Protein AF-A0A0C4EJV1-F1 (afdb_monomer_lite)

Foldseek 3Di:
DDPPCLFDPDQVRLVVLVVVLLVVQLVCQVVLCVVLVDPDDSVVSNVLSVVVSVVCPPDDDRVVSSVVSVVSVVVVCCRNVVVDHSVVVCVSVVVVVDDPPPPPPPPDPPPDDDDDDDDDDDDDDDPDDDDDDDDDDDDDDDDDD

Structure (mmCIF, N/CA/C/O backbone):
data_AF-A0A0C4EJV1-F1
#
_entry.id   AF-A0A0C4EJV1-F1
#
loop_
_atom_site.group_PDB
_atom_site.id
_atom_site.type_symbol
_atom_site.label_atom_id
_atom_site.label_alt_id
_atom_site.label_comp_id
_atom_site.label_asym_id
_atom_site.label_entity_id
_atom_site.label_seq_id
_atom_site.pdbx_PDB_ins_code
_atom_site.Cartn_x
_atom_site.Cartn_y
_atom_site.Cartn_z
_atom_site.occupancy
_atom_site.B_iso_or_equiv
_atom_site.auth_seq_id
_atom_site.auth_comp_id
_atom_site.auth_asym_id
_atom_site.auth_atom_id
_atom_site.pdbx_PDB_model_num
ATOM 1 N N . MET A 1 1 ? 1.090 25.518 16.161 1.00 37.53 1 MET A N 1
ATOM 2 C CA . MET A 1 1 ? 1.231 24.370 15.242 1.00 37.53 1 MET A CA 1
ATOM 3 C C . MET A 1 1 ? 0.318 23.269 15.741 1.00 37.53 1 MET A C 1
ATOM 5 O O . MET A 1 1 ? 0.655 22.612 16.716 1.00 37.53 1 MET A O 1
ATOM 9 N N . LEU A 1 2 ? -0.876 23.146 15.164 1.00 42.41 2 LEU A N 1
ATOM 10 C CA . LEU A 1 2 ? -1.785 22.061 15.518 1.00 42.41 2 LEU A CA 1
ATOM 11 C C . LEU A 1 2 ? -1.245 20.791 14.866 1.00 42.41 2 LEU A C 1
ATOM 13 O O . LEU A 1 2 ? -1.143 20.709 13.645 1.00 42.41 2 LEU A O 1
ATOM 17 N N . ILE A 1 3 ? -0.841 19.835 15.694 1.00 51.09 3 ILE A N 1
ATOM 18 C CA . ILE A 1 3 ? -0.564 18.474 15.256 1.00 51.09 3 ILE A CA 1
ATOM 19 C C . ILE A 1 3 ? -1.923 17.954 14.785 1.00 51.09 3 ILE A C 1
ATOM 21 O O . ILE A 1 3 ? -2.808 17.705 15.601 1.00 51.09 3 ILE A O 1
ATOM 25 N N . ASN A 1 4 ? -2.142 17.942 13.469 1.00 51.62 4 ASN A N 1
ATOM 26 C CA . ASN A 1 4 ? -3.391 17.471 12.882 1.00 51.62 4 ASN A CA 1
ATOM 27 C C . ASN A 1 4 ? -3.646 16.064 13.413 1.00 51.62 4 ASN A C 1
ATOM 29 O O . ASN A 1 4 ? -2.840 15.168 13.196 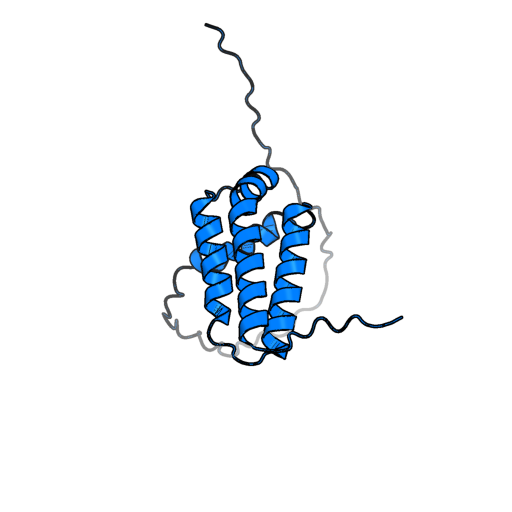1.00 51.62 4 ASN A O 1
ATOM 33 N N . ASN A 1 5 ? -4.735 15.873 14.147 1.00 61.69 5 ASN A N 1
ATOM 34 C CA . ASN A 1 5 ? -5.042 14.590 14.752 1.00 61.69 5 ASN A CA 1
ATOM 35 C C . ASN A 1 5 ? -5.477 13.634 13.625 1.00 61.69 5 ASN A C 1
ATOM 37 O O . ASN A 1 5 ? -6.644 13.606 13.252 1.00 61.69 5 ASN A O 1
ATOM 41 N N . HIS A 1 6 ? -4.546 12.863 13.048 1.00 66.25 6 HIS A N 1
ATOM 42 C CA . HIS A 1 6 ? -4.806 11.867 11.985 1.00 66.25 6 HIS A CA 1
ATOM 43 C C . HIS A 1 6 ? -5.567 10.625 12.493 1.00 66.25 6 HIS A C 1
ATOM 45 O O . HIS A 1 6 ? -5.562 9.570 11.850 1.00 66.25 6 HIS A O 1
ATOM 51 N N . SER A 1 7 ? -6.175 10.742 13.670 1.00 77.06 7 SER A N 1
ATOM 52 C CA . SER A 1 7 ? -6.823 9.669 14.401 1.00 77.06 7 SER A CA 1
ATOM 53 C C . SER A 1 7 ? -8.180 9.368 13.776 1.00 77.06 7 SER A C 1
ATOM 55 O O . SER A 1 7 ? -9.037 10.245 13.643 1.00 77.06 7 SER A O 1
ATOM 57 N N . SER A 1 8 ? -8.366 8.126 13.350 1.00 85.50 8 SER A N 1
ATOM 58 C CA . SER A 1 8 ? -9.641 7.633 12.853 1.00 85.50 8 SER A CA 1
ATOM 59 C C . SER A 1 8 ? -10.633 7.513 14.022 1.00 85.50 8 SER A C 1
ATOM 61 O O . SER A 1 8 ? -10.297 6.926 15.047 1.00 85.50 8 SER A O 1
ATOM 63 N N . PRO A 1 9 ? -11.882 7.997 13.894 1.00 88.75 9 PRO A N 1
ATOM 64 C CA . PRO A 1 9 ? -12.852 7.959 14.994 1.00 88.75 9 PRO A CA 1
ATOM 65 C C . PRO A 1 9 ? -13.449 6.564 15.227 1.00 88.75 9 PRO A C 1
ATOM 67 O O . PRO A 1 9 ? -13.983 6.268 16.291 1.00 88.75 9 PRO A O 1
ATOM 70 N N . THR A 1 10 ? -13.417 5.692 14.218 1.00 93.38 10 THR A N 1
ATOM 71 C CA . THR A 1 10 ? -14.010 4.352 14.275 1.00 93.38 10 THR A CA 1
ATOM 72 C C . THR A 1 10 ? -13.181 3.389 13.441 1.00 93.38 10 THR A C 1
ATOM 74 O O . THR A 1 10 ? -12.631 3.769 12.404 1.00 93.38 10 THR A O 1
ATOM 77 N N . LEU A 1 11 ? -13.153 2.116 13.842 1.00 91.31 11 LEU A N 1
ATOM 78 C CA . LEU A 1 11 ? -12.447 1.052 13.125 1.00 91.31 11 LEU A CA 1
ATOM 79 C C . LEU A 1 11 ? -12.841 0.976 11.639 1.00 91.31 11 LEU A C 1
ATOM 81 O O . LEU A 1 11 ? -11.978 0.805 10.783 1.00 91.31 11 LEU A O 1
ATOM 85 N N . ALA A 1 12 ? -14.124 1.156 11.312 1.00 93.50 12 ALA A N 1
ATOM 86 C CA . ALA A 1 12 ? -14.603 1.135 9.929 1.00 93.50 12 ALA A CA 1
ATOM 87 C C . ALA A 1 12 ? -13.946 2.221 9.055 1.00 93.50 12 ALA A C 1
ATOM 89 O O . ALA A 1 12 ? -13.575 1.948 7.913 1.00 93.50 12 ALA A O 1
ATOM 90 N N . VAL A 1 13 ? -13.743 3.426 9.603 1.00 93.62 13 VAL A N 1
ATOM 91 C CA . VAL A 1 13 ? -13.081 4.542 8.909 1.00 93.62 13 VAL A CA 1
ATOM 92 C C . VAL A 1 13 ? -11.596 4.241 8.708 1.00 93.62 13 VAL A C 1
ATOM 94 O O . VAL A 1 13 ? -11.079 4.416 7.604 1.00 93.62 13 VAL A O 1
ATOM 97 N N . ALA A 1 14 ? -10.928 3.705 9.733 1.00 92.94 14 ALA A N 1
ATOM 98 C CA . ALA A 1 14 ? -9.528 3.291 9.644 1.00 92.94 14 ALA A CA 1
ATOM 99 C C . ALA A 1 14 ? -9.330 2.205 8.570 1.00 92.94 14 ALA A C 1
ATOM 101 O O . ALA A 1 14 ? -8.447 2.296 7.717 1.00 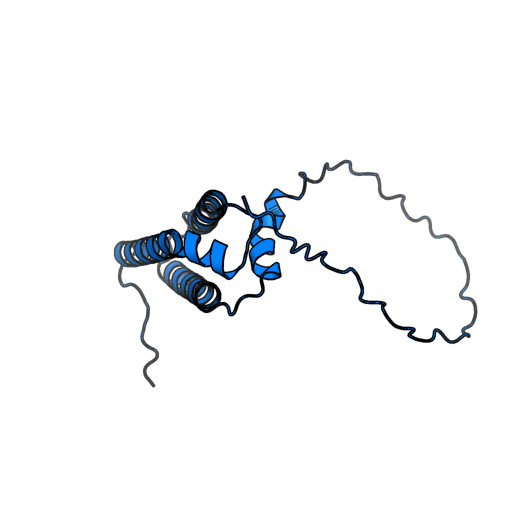92.94 14 ALA A O 1
ATOM 102 N N . GLN A 1 15 ? -10.217 1.206 8.535 1.00 93.06 15 GLN A N 1
ATOM 103 C CA . GLN A 1 15 ? -10.194 0.164 7.511 1.00 93.06 15 GLN A CA 1
ATOM 104 C C . GLN A 1 15 ? -10.496 0.711 6.110 1.00 93.06 15 GLN A C 1
ATOM 106 O O . GLN A 1 15 ? -9.885 0.272 5.140 1.00 93.06 15 GLN A O 1
ATOM 111 N N . ALA A 1 16 ? -11.427 1.660 5.971 1.00 94.38 16 ALA A N 1
ATOM 112 C CA . ALA A 1 16 ? -11.708 2.300 4.687 1.00 94.38 16 ALA A CA 1
ATOM 113 C C . ALA A 1 16 ? -10.476 3.049 4.152 1.00 94.38 16 ALA A C 1
ATOM 115 O O . ALA A 1 16 ? -10.120 2.880 2.986 1.00 94.38 16 ALA A O 1
ATOM 116 N N . ARG A 1 17 ? -9.770 3.788 5.018 1.00 93.81 17 ARG A N 1
ATOM 117 C CA . ARG A 1 17 ? -8.493 4.440 4.688 1.00 93.81 17 ARG A CA 1
ATOM 118 C C . ARG A 1 17 ? -7.421 3.436 4.272 1.00 93.81 17 ARG A C 1
ATOM 120 O O . ARG A 1 17 ? -6.783 3.626 3.242 1.00 93.81 17 ARG A O 1
ATOM 127 N N . SER 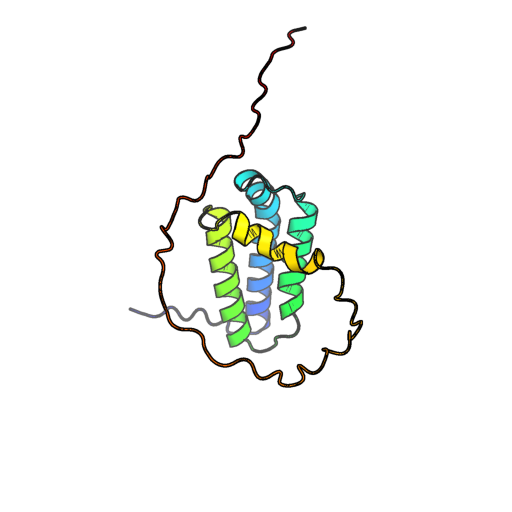A 1 18 ? -7.259 2.351 5.029 1.00 94.62 18 SER A N 1
ATOM 128 C CA . SER A 1 18 ? -6.321 1.272 4.692 1.00 94.62 18 SER A CA 1
ATOM 129 C C . SER A 1 18 ? -6.627 0.660 3.317 1.00 94.62 18 SER A C 1
ATOM 131 O O . SER A 1 18 ? -5.724 0.505 2.496 1.00 94.62 18 SER A O 1
ATOM 133 N N . ARG A 1 19 ? -7.907 0.395 3.009 1.00 94.62 19 ARG A N 1
ATOM 134 C CA . ARG A 1 19 ? -8.332 -0.102 1.688 1.00 94.62 19 ARG A CA 1
ATOM 135 C C . ARG A 1 19 ? -8.080 0.910 0.573 1.00 94.62 19 ARG A C 1
ATOM 137 O O . ARG A 1 19 ? -7.737 0.493 -0.528 1.00 94.62 19 ARG A O 1
ATOM 144 N N . SER A 1 20 ? -8.255 2.207 0.831 1.00 96.12 20 SER A N 1
ATOM 145 C CA . SER A 1 20 ? -7.910 3.253 -0.140 1.00 96.12 20 SER A CA 1
ATOM 146 C C . SER A 1 20 ? -6.421 3.204 -0.467 1.00 96.12 20 SER A C 1
ATOM 148 O O . SER A 1 20 ? -6.067 3.025 -1.626 1.00 96.12 20 SER A O 1
ATOM 150 N N . LEU A 1 21 ? -5.571 3.215 0.563 1.00 95.81 21 LEU A N 1
ATOM 151 C CA . LEU A 1 21 ? -4.120 3.159 0.404 1.00 95.81 21 LEU A CA 1
ATOM 152 C C . LEU A 1 21 ? -3.665 1.888 -0.334 1.00 95.81 21 LEU A C 1
ATOM 154 O O . LEU A 1 21 ? -2.803 1.947 -1.205 1.00 95.81 21 LEU A O 1
ATOM 158 N N . TYR A 1 22 ? -4.283 0.738 -0.048 1.00 96.94 22 TYR A N 1
ATOM 159 C CA . TYR A 1 22 ? -4.026 -0.502 -0.786 1.00 96.94 22 TYR A CA 1
ATOM 160 C C . TYR A 1 22 ? -4.337 -0.372 -2.288 1.00 96.94 22 TYR A C 1
ATOM 162 O O . TYR A 1 22 ? -3.593 -0.884 -3.126 1.00 96.94 22 TYR A O 1
ATOM 170 N N . ARG A 1 23 ? -5.427 0.316 -2.652 1.00 97.38 23 ARG A N 1
ATOM 171 C CA . ARG A 1 23 ? -5.782 0.549 -4.062 1.00 97.38 23 ARG A CA 1
ATOM 172 C C . ARG A 1 23 ? -4.771 1.464 -4.745 1.00 97.38 23 ARG A C 1
ATOM 174 O O . ARG A 1 23 ? -4.459 1.212 -5.907 1.00 97.38 23 ARG A O 1
ATOM 181 N N . ASP A 1 24 ? -4.259 2.465 -4.040 1.00 96.75 24 ASP A N 1
ATOM 182 C CA . ASP A 1 24 ? -3.238 3.379 -4.561 1.00 96.75 24 ASP A CA 1
ATOM 183 C C . ASP A 1 24 ? -1.944 2.612 -4.870 1.00 96.75 24 ASP A C 1
ATOM 185 O O . ASP A 1 24 ? -1.469 2.627 -6.006 1.00 96.75 24 ASP A O 1
ATOM 189 N N . TRP A 1 25 ? -1.473 1.788 -3.927 1.00 96.56 25 TRP A N 1
ATOM 190 C CA . TRP A 1 25 ? -0.362 0.854 -4.146 1.00 96.56 25 TRP A CA 1
ATOM 191 C C . TRP A 1 25 ? -0.586 -0.083 -5.341 1.00 96.56 25 TRP A C 1
ATOM 193 O O . TRP A 1 25 ? 0.306 -0.285 -6.165 1.00 96.56 25 TRP A O 1
ATOM 203 N N . TYR A 1 26 ? -1.783 -0.664 -5.460 1.00 95.94 26 TYR A N 1
ATOM 204 C CA . TYR A 1 26 ? -2.101 -1.601 -6.541 1.00 95.94 26 TYR A CA 1
ATOM 205 C C . TYR A 1 26 ? -2.021 -0.948 -7.932 1.00 95.94 26 TYR A C 1
ATOM 207 O O . TYR A 1 26 ? -1.612 -1.596 -8.908 1.00 95.94 26 TYR A O 1
ATOM 215 N N . ARG A 1 27 ? -2.424 0.327 -8.025 1.00 96.56 27 ARG A N 1
ATOM 216 C CA . ARG A 1 27 ? -2.379 1.131 -9.255 1.00 96.56 27 ARG A CA 1
ATOM 217 C C . ARG A 1 27 ? -0.968 1.601 -9.590 1.00 96.56 27 ARG A C 1
ATOM 219 O O . ARG A 1 27 ? -0.624 1.559 -10.764 1.00 96.56 27 ARG A O 1
ATOM 226 N N . ALA A 1 28 ? -0.173 1.970 -8.588 1.00 96.00 28 ALA A N 1
ATOM 227 C CA . ALA A 1 28 ? 1.209 2.415 -8.767 1.00 96.00 28 ALA A CA 1
ATOM 228 C C . ALA A 1 28 ? 2.187 1.268 -9.083 1.00 96.00 28 ALA A C 1
ATOM 230 O O . ALA A 1 28 ? 3.237 1.499 -9.666 1.00 96.00 28 ALA A O 1
ATOM 231 N N . ALA A 1 29 ? 1.853 0.016 -8.746 1.00 95.81 29 ALA A N 1
ATOM 232 C CA . ALA A 1 29 ? 2.720 -1.147 -8.973 1.00 95.81 29 ALA A CA 1
ATOM 233 C C . ALA A 1 29 ? 3.382 -1.247 -10.376 1.00 95.81 29 ALA A C 1
ATOM 235 O O . ALA A 1 29 ? 4.592 -1.454 -10.418 1.00 95.81 29 ALA A O 1
ATOM 236 N N . PRO A 1 30 ? 2.668 -1.119 -11.519 1.00 95.56 30 PRO A N 1
ATOM 237 C CA . PRO A 1 30 ? 3.304 -1.151 -12.841 1.00 95.56 30 PRO A CA 1
ATOM 238 C C . PRO A 1 30 ? 4.302 -0.006 -13.064 1.00 95.56 30 PRO A C 1
ATOM 240 O O . PRO A 1 30 ? 5.372 -0.242 -13.618 1.00 95.56 30 PRO A O 1
ATOM 243 N N . GLU A 1 31 ? 3.978 1.203 -12.601 1.00 95.06 31 GLU A N 1
ATOM 244 C CA . GLU A 1 31 ? 4.854 2.374 -12.700 1.00 95.06 31 GLU A CA 1
ATOM 245 C C . GLU A 1 31 ? 6.112 2.186 -11.846 1.00 95.06 31 GLU A C 1
ATOM 247 O O . GLU A 1 31 ? 7.220 2.376 -12.332 1.00 95.06 31 GLU A O 1
ATOM 252 N N . ILE A 1 32 ? 5.962 1.693 -10.613 1.00 94.94 32 ILE A N 1
ATOM 253 C CA . ILE A 1 32 ? 7.081 1.365 -9.721 1.00 94.94 32 ILE A CA 1
ATOM 254 C C . ILE A 1 32 ? 8.009 0.329 -10.371 1.00 94.94 32 ILE A C 1
ATOM 256 O O . ILE A 1 32 ? 9.219 0.529 -10.400 1.00 94.94 32 ILE A O 1
ATOM 260 N N . CYS A 1 33 ? 7.473 -0.761 -10.933 1.00 94.19 33 CYS A N 1
ATOM 261 C CA . CYS A 1 33 ? 8.295 -1.755 -11.634 1.00 94.19 33 CYS A CA 1
ATOM 262 C C . CYS A 1 33 ? 9.111 -1.137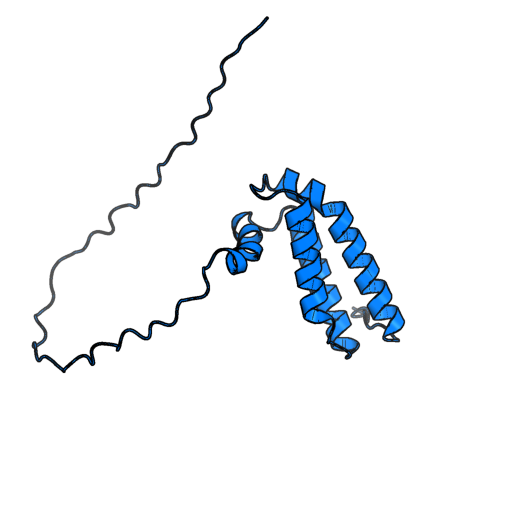 -12.777 1.00 94.19 33 CYS A C 1
ATOM 264 O O . CYS A 1 33 ? 10.271 -1.502 -12.957 1.00 94.19 33 CYS A O 1
ATOM 266 N N . GLN A 1 34 ? 8.518 -0.200 -13.522 1.00 93.38 34 GLN A N 1
ATOM 267 C CA . GLN A 1 34 ? 9.176 0.481 -14.632 1.00 93.38 34 GLN A CA 1
ATOM 268 C C . GLN A 1 34 ? 10.245 1.473 -14.156 1.00 93.38 34 GLN A C 1
ATOM 270 O O . GLN A 1 34 ? 11.360 1.446 -14.669 1.00 93.38 34 GLN A O 1
ATOM 275 N N . LEU A 1 35 ? 9.932 2.314 -13.165 1.00 93.69 35 LEU A N 1
ATOM 276 C CA . LEU A 1 35 ? 10.850 3.321 -12.616 1.00 93.69 35 LEU A CA 1
ATOM 277 C C . LEU A 1 35 ? 12.100 2.690 -11.998 1.00 93.69 35 LEU A C 1
ATOM 279 O O . LEU A 1 35 ? 13.200 3.217 -12.138 1.00 93.69 35 LEU A O 1
ATOM 283 N N . TYR A 1 36 ? 11.929 1.549 -11.330 1.00 92.62 36 TYR A N 1
ATOM 284 C CA . TYR A 1 36 ? 13.014 0.836 -10.662 1.00 92.62 36 TYR A CA 1
ATOM 285 C C . TYR A 1 36 ? 13.707 -0.216 -11.532 1.00 92.62 36 TYR A C 1
ATOM 287 O O . TYR A 1 36 ? 14.665 -0.822 -11.055 1.00 92.62 36 TYR A O 1
ATOM 295 N N . ALA A 1 37 ? 13.230 -0.448 -12.763 1.00 92.25 37 ALA A N 1
ATOM 296 C CA . ALA A 1 37 ? 13.706 -1.511 -13.651 1.00 92.25 37 ALA A CA 1
ATOM 297 C C . ALA A 1 37 ? 13.869 -2.859 -12.916 1.00 92.25 37 ALA A C 1
ATOM 299 O O . ALA A 1 37 ? 14.919 -3.494 -12.975 1.00 92.25 37 ALA A O 1
ATOM 300 N N . LEU A 1 38 ? 12.841 -3.258 -12.157 1.00 88.44 38 LEU A N 1
ATOM 301 C CA . LEU A 1 38 ? 12.900 -4.462 -11.326 1.00 88.44 38 LEU A CA 1
ATOM 302 C C . LEU A 1 38 ? 12.920 -5.735 -12.184 1.00 88.44 38 LEU A C 1
ATOM 304 O O . LEU A 1 38 ? 12.096 -5.886 -13.084 1.00 88.44 38 LEU A O 1
ATOM 308 N N . ASP A 1 39 ? 13.748 -6.709 -11.799 1.00 88.25 39 ASP A N 1
ATOM 309 C CA . ASP A 1 39 ? 13.785 -8.050 -12.414 1.00 88.25 39 ASP A CA 1
ATOM 310 C C . ASP A 1 39 ? 12.525 -8.892 -12.115 1.00 88.25 39 ASP A C 1
ATOM 312 O O . ASP A 1 39 ? 12.322 -9.975 -12.665 1.00 88.25 39 ASP A O 1
ATOM 316 N N . VAL A 1 40 ? 11.664 -8.409 -11.213 1.00 88.06 40 VAL A N 1
ATOM 317 C CA . VAL A 1 40 ? 10.431 -9.078 -10.781 1.00 88.06 40 VAL A CA 1
ATOM 318 C C . VAL A 1 40 ? 9.227 -8.513 -11.541 1.00 88.06 40 VAL A C 1
ATOM 320 O O . VAL A 1 40 ? 9.039 -7.293 -11.568 1.00 88.06 40 VAL A O 1
ATOM 323 N N . PRO A 1 41 ? 8.341 -9.359 -12.103 1.00 91.88 41 PRO A N 1
ATOM 324 C CA . PRO A 1 41 ? 7.192 -8.866 -12.850 1.00 91.88 41 PRO A CA 1
ATOM 325 C C . PRO A 1 41 ? 6.148 -8.219 -11.921 1.00 91.88 41 PRO A C 1
ATOM 327 O O . PRO A 1 41 ? 5.966 -8.615 -10.765 1.00 91.88 41 PRO A O 1
ATOM 330 N N . TYR A 1 42 ? 5.389 -7.252 -12.449 1.00 93.38 42 TYR A N 1
ATOM 331 C CA . TYR A 1 42 ? 4.388 -6.483 -11.691 1.00 93.38 42 TYR A CA 1
ATOM 332 C C . TYR A 1 42 ? 3.324 -7.314 -10.931 1.00 93.38 42 TYR A C 1
ATOM 334 O O . TYR A 1 42 ? 2.888 -6.858 -9.866 1.00 93.38 42 TYR A O 1
ATOM 342 N N . PRO A 1 43 ? 2.874 -8.513 -11.379 1.00 94.38 43 PRO A N 1
ATOM 343 C CA . PRO A 1 43 ? 1.944 -9.329 -10.597 1.00 94.38 43 PRO A CA 1
ATOM 344 C C . PRO A 1 43 ? 2.567 -9.809 -9.284 1.00 94.38 43 PRO A C 1
ATOM 346 O O . PRO A 1 43 ? 1.882 -9.843 -8.261 1.00 94.38 43 PRO A O 1
ATOM 349 N N . THR A 1 44 ? 3.867 -10.111 -9.290 1.00 92.69 44 THR A N 1
ATOM 350 C CA . THR A 1 44 ? 4.612 -10.532 -8.100 1.00 92.69 44 THR A CA 1
ATOM 351 C C . THR A 1 44 ? 4.712 -9.388 -7.097 1.00 92.69 44 THR A C 1
ATOM 353 O O . THR A 1 44 ? 4.447 -9.589 -5.913 1.00 92.69 44 THR A O 1
ATOM 356 N N . LEU A 1 45 ? 4.976 -8.161 -7.562 1.00 93.62 45 LEU A N 1
ATOM 357 C CA . LEU A 1 45 ? 4.958 -6.978 -6.697 1.00 93.62 45 LEU A CA 1
ATOM 358 C C . LEU A 1 45 ? 3.574 -6.764 -6.059 1.00 93.62 45 LEU A C 1
ATOM 360 O O . LEU A 1 45 ? 3.472 -6.537 -4.855 1.00 93.62 45 LEU A O 1
ATOM 364 N N . ARG A 1 46 ? 2.487 -6.907 -6.828 1.00 94.56 46 ARG A N 1
ATOM 365 C CA . ARG A 1 46 ? 1.109 -6.809 -6.305 1.00 94.56 46 ARG A CA 1
ATOM 366 C C . ARG A 1 46 ? 0.795 -7.879 -5.262 1.00 94.56 46 ARG A C 1
ATOM 368 O O . ARG A 1 46 ? 0.167 -7.573 -4.245 1.00 94.56 46 ARG A O 1
ATOM 375 N N . ALA A 1 47 ? 1.231 -9.115 -5.496 1.00 95.06 47 ALA A N 1
ATOM 376 C CA . ALA A 1 47 ? 1.106 -10.191 -4.520 1.00 95.06 47 ALA A CA 1
ATOM 377 C C . ALA A 1 47 ? 1.881 -9.858 -3.236 1.00 95.06 47 ALA A C 1
ATOM 379 O O . ALA A 1 47 ? 1.360 -10.051 -2.138 1.00 95.06 47 ALA A O 1
ATOM 380 N N . LYS A 1 48 ? 3.073 -9.261 -3.361 1.00 93.12 48 LYS A N 1
ATOM 381 C CA . LYS A 1 48 ? 3.883 -8.842 -2.216 1.00 93.12 48 LYS A CA 1
ATOM 382 C C . LYS A 1 48 ? 3.235 -7.729 -1.402 1.00 93.12 48 LYS A C 1
ATOM 384 O O . LYS A 1 48 ? 3.149 -7.837 -0.181 1.00 93.12 48 LYS A O 1
ATOM 389 N N . ILE A 1 49 ? 2.704 -6.706 -2.073 1.00 94.56 49 ILE A N 1
ATOM 390 C CA . ILE A 1 49 ? 1.914 -5.643 -1.436 1.00 94.56 49 ILE A CA 1
ATOM 391 C C . ILE A 1 49 ? 0.760 -6.274 -0.649 1.00 94.56 49 ILE A C 1
ATOM 393 O O . ILE A 1 49 ? 0.566 -5.957 0.521 1.00 94.56 49 ILE A O 1
ATOM 397 N N . ARG A 1 50 ? 0.032 -7.229 -1.242 1.00 95.00 50 ARG A N 1
ATOM 398 C CA . ARG A 1 50 ? -1.040 -7.945 -0.539 1.00 95.00 50 ARG A CA 1
ATOM 399 C C . ARG A 1 50 ? -0.535 -8.678 0.710 1.00 95.00 50 ARG A C 1
ATOM 401 O O . ARG A 1 50 ? -1.123 -8.494 1.769 1.00 95.00 50 ARG A O 1
ATOM 408 N N . GLN A 1 51 ? 0.561 -9.434 0.619 1.00 94.25 51 GLN A N 1
ATOM 409 C CA . GLN A 1 51 ? 1.159 -10.121 1.775 1.00 94.25 51 GLN A CA 1
ATOM 410 C C . GLN A 1 51 ? 1.506 -9.149 2.919 1.00 94.25 51 GLN A C 1
ATOM 412 O O . GLN A 1 51 ? 1.314 -9.479 4.089 1.00 94.25 51 GLN A O 1
ATOM 417 N N . ILE A 1 52 ? 2.013 -7.951 2.600 1.00 93.38 52 ILE A N 1
ATOM 418 C CA . ILE A 1 52 ? 2.364 -6.930 3.600 1.00 93.38 52 ILE A CA 1
ATOM 419 C C . ILE A 1 52 ? 1.113 -6.430 4.329 1.00 93.38 52 ILE A C 1
ATOM 421 O O . ILE A 1 52 ? 1.126 -6.342 5.556 1.00 93.38 52 ILE A O 1
ATOM 425 N N . PHE A 1 53 ? 0.028 -6.142 3.606 1.00 94.31 53 PHE A N 1
ATOM 426 C CA . PHE A 1 53 ? -1.238 -5.736 4.225 1.00 94.31 53 PHE A CA 1
ATOM 427 C C . PHE A 1 53 ? -1.868 -6.880 5.036 1.00 94.31 53 PHE A C 1
ATOM 429 O O . PHE A 1 53 ? -2.311 -6.657 6.164 1.00 94.31 53 PHE A O 1
ATOM 436 N N . ASP A 1 54 ? -1.839 -8.108 4.513 1.00 94.44 54 ASP A N 1
ATOM 437 C CA . ASP A 1 54 ? -2.393 -9.289 5.184 1.00 94.44 54 ASP A CA 1
ATOM 438 C C . ASP A 1 54 ? -1.635 -9.613 6.487 1.00 94.44 54 ASP A C 1
ATOM 440 O O . ASP A 1 54 ? -2.253 -10.018 7.475 1.00 94.44 54 ASP A O 1
ATOM 444 N N . ARG A 1 55 ? -0.320 -9.340 6.556 1.00 93.06 55 ARG A N 1
ATOM 445 C CA . ARG A 1 55 ? 0.482 -9.491 7.787 1.00 93.06 55 ARG A CA 1
ATOM 446 C C . ARG A 1 55 ? -0.114 -8.722 8.967 1.00 93.06 55 ARG A C 1
ATOM 448 O O . ARG A 1 55 ? -0.055 -9.211 10.091 1.00 93.06 55 ARG A O 1
ATOM 455 N N . TYR A 1 56 ? -0.700 -7.552 8.727 1.00 93.38 56 TYR A N 1
ATOM 456 C CA . TYR A 1 56 ? -1.274 -6.697 9.770 1.00 93.38 56 TYR A CA 1
ATOM 457 C C . TYR A 1 56 ? -2.798 -6.833 9.910 1.00 93.38 56 TYR A C 1
ATOM 459 O O . TYR A 1 56 ? -3.402 -6.114 10.704 1.00 93.38 56 TYR A O 1
ATOM 467 N N . ALA A 1 57 ? -3.438 -7.775 9.206 1.00 91.44 57 ALA A N 1
ATOM 468 C CA . ALA A 1 57 ? -4.897 -7.933 9.212 1.00 91.44 57 ALA A CA 1
ATOM 469 C C . ALA A 1 57 ? -5.494 -8.272 10.595 1.00 91.44 57 ALA A C 1
ATOM 471 O O . ALA A 1 57 ? -6.682 -8.060 10.830 1.00 91.44 57 ALA A O 1
ATOM 472 N N . HIS A 1 58 ? -4.682 -8.796 11.516 1.00 93.44 58 HIS A N 1
ATOM 473 C CA . HIS A 1 58 ? -5.098 -9.171 12.869 1.00 93.44 58 HIS A CA 1
ATOM 474 C C . HIS A 1 58 ? -5.138 -7.990 13.857 1.00 93.44 58 HIS A C 1
ATOM 476 O O . HIS A 1 58 ? -5.672 -8.137 14.959 1.00 93.44 58 HIS A O 1
ATOM 482 N N . VAL A 1 59 ? -4.584 -6.828 13.492 1.00 93.19 59 VAL A N 1
ATOM 483 C CA . VAL A 1 59 ? -4.537 -5.646 14.362 1.00 93.19 59 VAL A CA 1
ATOM 484 C C . VAL A 1 59 ? -5.932 -5.025 14.459 1.00 93.19 59 VAL A C 1
ATOM 486 O O . VAL A 1 59 ? -6.536 -4.666 13.451 1.00 93.19 59 VAL A O 1
ATOM 489 N N . LYS A 1 60 ? -6.451 -4.901 15.686 1.00 92.56 60 LYS A N 1
ATOM 490 C CA . LYS A 1 60 ? -7.786 -4.337 15.967 1.00 92.56 60 LYS A CA 1
ATOM 491 C C . LYS A 1 60 ? -7.749 -2.952 16.615 1.00 92.56 60 LYS A C 1
ATOM 493 O O . LYS A 1 60 ? -8.770 -2.271 16.623 1.00 92.56 60 LYS A O 1
ATOM 498 N N . ASP A 1 61 ? -6.603 -2.553 17.164 1.00 93.44 61 ASP A N 1
ATOM 499 C CA . ASP A 1 61 ? -6.442 -1.244 17.794 1.00 93.44 61 ASP A CA 1
ATOM 500 C C . ASP A 1 61 ? -6.408 -0.129 16.738 1.00 93.44 61 ASP A C 1
ATOM 502 O O . ASP A 1 61 ? -5.620 -0.170 15.793 1.00 93.44 61 ASP A O 1
ATOM 506 N N . ILE A 1 62 ? -7.273 0.870 16.915 1.00 93.25 62 ILE A N 1
ATOM 507 C CA . ILE A 1 62 ? -7.466 1.973 15.971 1.00 93.25 62 ILE A CA 1
ATOM 508 C C . ILE A 1 62 ? -6.191 2.815 15.867 1.00 93.25 62 ILE A C 1
ATOM 510 O O . ILE A 1 62 ? -5.760 3.127 14.758 1.00 93.25 62 ILE A O 1
ATOM 514 N N . GLN A 1 63 ? -5.550 3.123 17.000 1.00 91.12 63 GLN A N 1
ATOM 515 C CA . GLN A 1 63 ? -4.342 3.953 17.011 1.00 91.12 63 GLN A CA 1
ATOM 516 C C . GLN A 1 63 ? -3.174 3.233 16.330 1.00 91.12 63 GLN A C 1
ATOM 518 O O . GLN A 1 63 ? -2.475 3.819 15.502 1.00 91.12 63 GLN A O 1
ATOM 523 N N . ALA A 1 64 ? -3.004 1.934 16.600 1.00 92.69 64 ALA A N 1
ATOM 524 C CA . ALA A 1 64 ? -2.025 1.114 15.896 1.00 92.69 64 ALA A CA 1
ATOM 525 C C . ALA A 1 64 ? -2.271 1.085 14.375 1.00 92.69 64 ALA A C 1
ATOM 527 O O . ALA A 1 64 ? -1.322 1.229 13.603 1.00 92.69 64 ALA A O 1
ATOM 528 N N . ILE A 1 65 ? -3.528 0.951 13.929 1.00 93.81 65 ILE A N 1
ATOM 529 C CA . ILE A 1 65 ? -3.878 0.978 12.499 1.00 93.81 65 ILE A CA 1
ATOM 530 C C . ILE A 1 65 ? -3.527 2.331 11.873 1.00 93.81 65 ILE A C 1
ATOM 532 O O . ILE A 1 65 ? -2.952 2.361 10.786 1.00 93.81 65 ILE A O 1
ATOM 536 N N . ASP A 1 66 ? -3.822 3.448 12.539 1.00 92.94 66 ASP A N 1
ATOM 537 C CA . ASP A 1 66 ? -3.507 4.778 12.011 1.00 92.94 66 ASP A CA 1
ATOM 538 C C . ASP A 1 66 ? -1.997 4.989 11.837 1.00 92.94 66 ASP A C 1
ATOM 540 O O . ASP A 1 66 ? -1.564 5.511 10.805 1.00 92.94 66 ASP A O 1
ATOM 544 N N . VAL A 1 67 ? -1.185 4.507 12.785 1.00 92.38 67 VAL A N 1
ATOM 545 C CA . VAL A 1 67 ? 0.282 4.523 12.673 1.00 92.38 67 VAL A CA 1
ATOM 546 C C . VAL A 1 67 ? 0.757 3.650 11.509 1.00 92.38 67 VAL A C 1
ATOM 548 O O . VAL A 1 67 ? 1.651 4.053 10.764 1.00 92.38 67 VAL A O 1
ATOM 551 N N . LEU A 1 68 ? 0.166 2.467 11.315 1.00 94.06 68 LEU A N 1
ATOM 552 C CA . LEU A 1 68 ? 0.504 1.584 10.193 1.00 94.06 68 LEU A CA 1
ATOM 553 C C . LEU A 1 68 ? 0.146 2.213 8.841 1.00 94.06 68 LEU A C 1
ATOM 555 O O . LEU A 1 68 ? 0.943 2.140 7.907 1.00 94.06 68 LEU A O 1
ATOM 559 N N . ILE A 1 69 ? -1.009 2.877 8.743 1.00 94.12 69 ILE A N 1
ATOM 560 C CA . ILE A 1 69 ? -1.412 3.623 7.545 1.00 94.12 69 ILE A CA 1
ATOM 561 C C . ILE A 1 69 ? -0.414 4.748 7.266 1.00 94.12 69 ILE A C 1
ATOM 563 O O . ILE A 1 69 ? 0.018 4.896 6.127 1.00 94.12 69 ILE A O 1
ATOM 567 N N . ALA A 1 70 ? -0.011 5.512 8.285 1.00 93.19 70 ALA A N 1
ATOM 568 C CA . ALA A 1 70 ? 0.963 6.590 8.124 1.00 93.19 70 ALA A CA 1
ATOM 569 C C . ALA A 1 70 ? 2.329 6.067 7.647 1.00 93.19 70 ALA A C 1
ATOM 571 O O . ALA A 1 70 ? 2.904 6.621 6.712 1.00 93.19 70 ALA A O 1
ATOM 572 N N . LYS A 1 71 ? 2.817 4.962 8.227 1.00 93.44 71 LYS A N 1
ATOM 573 C CA . LYS A 1 71 ? 4.062 4.302 7.797 1.00 93.44 71 LYS A CA 1
ATOM 574 C C . LYS A 1 71 ? 3.980 3.817 6.352 1.00 93.44 71 LYS A C 1
ATOM 576 O O . LYS A 1 71 ? 4.868 4.115 5.564 1.00 93.44 71 LYS A O 1
ATOM 581 N N . SER A 1 72 ? 2.902 3.123 5.993 1.00 95.12 72 SER A N 1
ATOM 582 C CA . SER A 1 72 ? 2.713 2.613 4.632 1.00 95.12 72 SER A CA 1
ATOM 583 C C . SER A 1 72 ? 2.545 3.739 3.610 1.00 95.12 72 SER A C 1
ATOM 585 O O . SER A 1 72 ? 3.025 3.622 2.486 1.00 95.12 72 SER A O 1
ATOM 587 N N . HIS A 1 73 ? 1.908 4.850 3.990 1.00 95.12 73 HIS A N 1
ATOM 588 C CA . HIS A 1 73 ? 1.806 6.032 3.138 1.00 95.12 73 HIS A CA 1
ATOM 589 C C . HIS A 1 73 ? 3.167 6.715 2.953 1.00 95.12 73 HIS A C 1
ATOM 591 O O . HIS A 1 73 ? 3.487 7.154 1.854 1.00 95.12 73 HIS A O 1
ATOM 597 N N . MET A 1 74 ? 3.987 6.787 4.003 1.00 95.62 74 MET A N 1
ATOM 598 C CA . MET A 1 74 ? 5.357 7.292 3.898 1.00 95.62 74 MET A CA 1
ATOM 599 C C . MET A 1 74 ? 6.192 6.422 2.953 1.00 95.62 74 MET A C 1
ATOM 601 O O . MET A 1 74 ? 6.794 6.954 2.027 1.00 95.62 74 MET A O 1
ATOM 605 N N . GLU A 1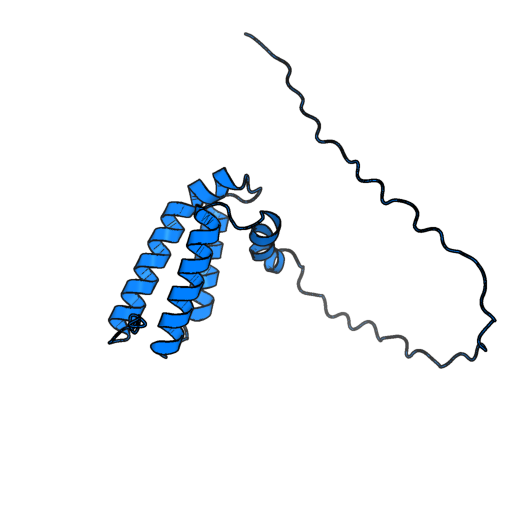 75 ? 6.152 5.095 3.113 1.00 95.06 75 GLU A N 1
ATOM 606 C CA . GLU A 1 75 ? 6.813 4.174 2.182 1.00 95.06 75 GLU A CA 1
ATOM 607 C C . GLU A 1 75 ? 6.294 4.366 0.751 1.00 95.06 75 GLU A C 1
ATOM 609 O O . GLU A 1 75 ? 7.087 4.481 -0.172 1.00 95.06 75 GLU A O 1
ATOM 614 N N . TYR A 1 76 ? 4.980 4.487 0.547 1.00 95.25 76 TYR A N 1
ATOM 615 C CA . TYR A 1 76 ? 4.403 4.725 -0.780 1.00 95.25 76 TYR A CA 1
ATOM 616 C C . TYR A 1 76 ? 5.000 5.960 -1.462 1.00 95.25 76 TYR A C 1
ATOM 618 O O . TYR A 1 76 ? 5.388 5.901 -2.627 1.00 95.25 76 TYR A O 1
ATOM 626 N N . GLN A 1 77 ? 5.124 7.063 -0.721 1.00 95.69 77 GLN A N 1
ATOM 627 C CA . GLN A 1 77 ? 5.741 8.283 -1.232 1.00 95.69 77 GLN A CA 1
ATOM 628 C C . GLN A 1 77 ? 7.230 8.081 -1.543 1.00 95.69 77 GLN A C 1
ATOM 630 O O . GLN A 1 77 ? 7.701 8.587 -2.557 1.00 95.69 77 GLN A O 1
ATOM 635 N N . GLU A 1 78 ? 7.970 7.319 -0.734 1.00 95.25 78 GLU A N 1
ATOM 636 C CA . GLU A 1 78 ? 9.370 6.985 -1.035 1.00 95.25 78 GLU A CA 1
ATOM 637 C C . GLU A 1 78 ? 9.514 6.180 -2.334 1.00 95.25 78 GLU A C 1
ATOM 639 O O . GLU A 1 78 ? 10.488 6.363 -3.061 1.00 95.25 78 GLU A O 1
ATOM 644 N N . PHE A 1 79 ? 8.559 5.295 -2.630 1.00 94.44 79 PHE A N 1
ATOM 645 C CA . PHE A 1 79 ? 8.555 4.490 -3.850 1.00 94.44 79 PHE A CA 1
ATOM 646 C C . PHE A 1 79 ? 8.177 5.312 -5.084 1.00 94.44 79 PHE A C 1
ATOM 648 O O . PHE A 1 79 ? 8.906 5.308 -6.070 1.00 94.44 79 PHE A O 1
ATOM 655 N N . VAL A 1 80 ? 7.053 6.031 -5.045 1.00 93.75 80 VAL A N 1
ATOM 656 C CA . VAL A 1 80 ? 6.564 6.782 -6.215 1.00 93.75 80 VAL A CA 1
ATOM 657 C C . VAL A 1 80 ? 7.499 7.939 -6.572 1.00 93.75 80 VAL A C 1
ATOM 659 O O . VAL A 1 80 ? 7.733 8.191 -7.748 1.00 93.75 80 VAL A O 1
ATOM 662 N N . ASN A 1 81 ? 8.097 8.602 -5.577 1.00 94.62 81 ASN A N 1
ATOM 663 C CA . ASN A 1 81 ? 9.056 9.685 -5.822 1.00 94.62 81 ASN A CA 1
ATOM 664 C C . ASN A 1 81 ? 10.485 9.191 -6.099 1.00 94.62 81 ASN A C 1
ATOM 666 O O . ASN A 1 81 ? 11.392 10.007 -6.259 1.00 94.62 81 ASN A O 1
ATOM 670 N N . VAL A 1 82 ? 10.703 7.874 -6.136 1.00 93.50 82 VAL A N 1
ATOM 671 C CA . VAL A 1 82 ? 12.018 7.262 -6.369 1.00 93.50 82 VAL A CA 1
ATOM 672 C C . VAL A 1 82 ? 13.064 7.727 -5.341 1.00 93.50 82 VAL A C 1
ATOM 674 O O . VAL A 1 82 ? 14.217 8.011 -5.655 1.00 93.50 82 VAL A O 1
ATOM 677 N N . TRP A 1 83 ? 12.657 7.825 -4.073 1.00 94.31 83 TRP A N 1
ATOM 678 C CA . TRP A 1 83 ? 13.557 8.125 -2.951 1.00 94.31 83 TRP A CA 1
ATOM 679 C C . TRP A 1 83 ? 14.130 6.857 -2.310 1.00 94.31 83 TRP A C 1
ATOM 681 O O . TRP A 1 83 ? 15.166 6.908 -1.648 1.00 94.31 83 TRP A O 1
ATOM 691 N N . LYS A 1 84 ? 13.480 5.704 -2.509 1.00 91.19 84 LYS A N 1
ATOM 692 C CA . LYS A 1 84 ? 14.013 4.396 -2.106 1.00 91.19 84 LYS A CA 1
ATOM 693 C C . LYS A 1 84 ? 15.146 3.970 -3.040 1.00 91.19 84 LYS A C 1
ATOM 695 O O . LYS A 1 84 ? 15.031 4.159 -4.246 1.00 91.19 84 LYS A O 1
ATOM 700 N N . MET A 1 85 ? 16.184 3.312 -2.522 1.00 93.62 85 MET A N 1
ATOM 701 C CA . MET A 1 85 ? 17.195 2.660 -3.366 1.00 93.62 85 MET A CA 1
ATOM 702 C C . MET A 1 85 ? 16.684 1.302 -3.889 1.00 93.62 85 MET A C 1
ATOM 704 O O . MET A 1 85 ? 16.058 0.570 -3.117 1.00 93.62 85 MET A O 1
ATOM 708 N N . PRO A 1 86 ? 17.001 0.887 -5.135 1.00 89.12 86 PRO A N 1
ATOM 709 C CA . PRO A 1 86 ? 16.536 -0.389 -5.697 1.00 89.12 86 PRO A CA 1
ATOM 710 C C . PRO A 1 86 ? 16.889 -1.619 -4.844 1.00 89.12 86 PRO A C 1
ATOM 712 O O . PRO A 1 86 ? 16.072 -2.520 -4.682 1.00 89.12 86 PRO A O 1
ATOM 715 N N . SER A 1 87 ? 18.066 -1.637 -4.209 1.00 89.75 87 SER A N 1
ATOM 716 C CA . SER A 1 87 ? 18.471 -2.720 -3.297 1.00 89.75 87 SER A CA 1
ATOM 717 C C . SER A 1 87 ? 17.530 -2.868 -2.096 1.00 89.75 87 SER A C 1
ATOM 719 O O . SER A 1 87 ? 17.219 -3.979 -1.674 1.00 89.75 87 SER A O 1
ATOM 721 N N . GLN A 1 88 ? 17.015 -1.755 -1.568 1.00 90.19 88 GLN A N 1
ATOM 722 C CA . GLN A 1 88 ? 16.046 -1.770 -0.474 1.00 90.19 88 GLN A CA 1
ATOM 723 C C . GLN A 1 88 ? 14.679 -2.286 -0.936 1.00 90.19 88 GLN A C 1
ATOM 725 O O . GLN A 1 88 ? 13.978 -2.915 -0.150 1.00 90.19 88 GLN A O 1
ATOM 730 N N . VAL A 1 89 ? 14.306 -2.044 -2.197 1.00 89.88 89 VAL A N 1
ATOM 731 C CA . VAL A 1 89 ? 13.098 -2.627 -2.800 1.00 89.88 89 VAL A CA 1
ATOM 732 C C . VAL A 1 89 ? 13.253 -4.142 -2.927 1.00 89.88 89 VAL A C 1
ATOM 734 O O . VAL A 1 89 ? 12.369 -4.895 -2.518 1.00 89.88 89 VAL A O 1
ATOM 737 N N . MET A 1 90 ? 14.409 -4.600 -3.410 1.00 89.25 90 MET A N 1
ATOM 738 C CA . MET A 1 90 ? 14.701 -6.027 -3.556 1.00 89.25 90 MET A CA 1
ATOM 739 C C . MET A 1 90 ? 14.711 -6.775 -2.219 1.00 89.25 90 MET A C 1
ATOM 741 O O . MET A 1 90 ? 14.280 -7.928 -2.161 1.00 89.25 90 MET A O 1
ATOM 745 N N . ARG A 1 91 ? 15.059 -6.095 -1.121 1.00 89.31 91 ARG A N 1
ATOM 746 C CA . ARG A 1 91 ? 15.018 -6.660 0.233 1.00 89.31 91 ARG A CA 1
ATOM 747 C C . ARG A 1 91 ? 13.647 -7.191 0.654 1.00 89.31 91 ARG A C 1
ATOM 749 O O . ARG A 1 91 ? 13.576 -8.147 1.424 1.00 89.31 91 ARG A O 1
ATOM 756 N N . TYR A 1 92 ? 12.545 -6.640 0.136 1.00 88.06 92 TYR A N 1
ATOM 757 C CA . TYR A 1 92 ? 11.216 -7.189 0.431 1.00 88.06 92 TYR A CA 1
ATOM 758 C C . TYR A 1 92 ? 11.046 -8.617 -0.117 1.00 88.06 92 TYR A C 1
ATOM 760 O O . TYR A 1 92 ? 10.283 -9.391 0.459 1.00 88.06 92 TYR A O 1
ATOM 768 N N . PHE A 1 93 ? 11.771 -8.992 -1.174 1.00 87.12 93 PHE A N 1
ATOM 769 C CA . PHE A 1 93 ? 11.705 -10.307 -1.821 1.00 87.12 93 PHE A CA 1
ATOM 770 C C . PHE A 1 93 ? 12.739 -11.313 -1.288 1.00 87.12 93 PHE A C 1
ATOM 772 O O . PHE A 1 93 ? 12.642 -12.501 -1.584 1.00 87.12 93 PHE A O 1
ATOM 779 N N . GLU A 1 94 ? 13.717 -10.887 -0.486 1.00 80.31 94 GLU A N 1
ATOM 780 C CA . GLU A 1 94 ? 14.780 -11.766 0.036 1.00 80.31 94 GLU A CA 1
ATOM 781 C C . GLU A 1 94 ? 14.243 -12.900 0.924 1.00 80.31 94 GLU A C 1
ATOM 783 O O . GLU A 1 94 ? 14.765 -14.012 0.889 1.00 80.31 94 GLU A O 1
ATOM 788 N N . SER A 1 95 ? 13.163 -12.668 1.680 1.00 68.12 95 SER A N 1
ATOM 789 C CA . SER A 1 95 ? 12.609 -13.679 2.596 1.00 68.12 95 SER A CA 1
ATOM 790 C C . SER A 1 95 ? 12.067 -14.928 1.894 1.00 68.12 95 SER A C 1
ATOM 792 O O . SER A 1 95 ? 11.912 -15.958 2.536 1.00 68.12 95 SER A O 1
ATOM 794 N N . GLU A 1 96 ? 11.722 -14.828 0.608 1.00 62.31 96 GLU A N 1
ATOM 795 C CA . GLU A 1 96 ? 11.248 -15.958 -0.206 1.00 62.31 96 GLU A CA 1
ATOM 796 C C . GLU A 1 96 ? 12.398 -16.701 -0.901 1.00 62.31 96 GLU A C 1
ATOM 798 O O . GLU A 1 96 ? 12.205 -17.825 -1.353 1.00 62.31 96 GLU A O 1
ATOM 803 N N . GLN A 1 97 ? 13.590 -16.099 -0.979 1.00 60.59 97 GLN A N 1
ATOM 804 C CA . GLN A 1 97 ? 14.740 -16.666 -1.690 1.00 60.59 97 GLN A CA 1
ATOM 805 C C . GLN A 1 97 ? 15.616 -17.555 -0.805 1.00 60.59 97 GLN A C 1
ATOM 807 O O . GLN A 1 97 ? 16.349 -18.391 -1.327 1.00 60.59 97 GLN A O 1
ATOM 812 N N . VAL A 1 98 ? 15.551 -17.394 0.520 1.00 59.38 98 VAL A N 1
ATOM 813 C CA . VAL A 1 98 ? 16.284 -18.249 1.461 1.00 59.38 98 VAL A CA 1
ATOM 814 C C . VAL A 1 98 ? 15.540 -19.585 1.571 1.00 59.38 98 VAL A C 1
ATOM 816 O O . VAL A 1 98 ? 14.415 -19.600 2.077 1.00 59.38 98 VAL A O 1
ATOM 819 N N . PRO A 1 99 ? 16.130 -20.717 1.131 1.00 61.84 99 PRO A N 1
ATOM 820 C CA . PRO A 1 99 ? 15.570 -22.032 1.419 1.00 61.84 99 PRO A CA 1
ATOM 821 C C . PRO A 1 99 ? 15.375 -22.150 2.933 1.00 61.84 99 PRO A C 1
ATOM 823 O O . PRO A 1 99 ? 16.254 -21.680 3.665 1.00 61.84 99 PRO A O 1
ATOM 826 N N . PRO A 1 100 ? 14.269 -22.743 3.431 1.00 59.50 100 PRO A N 1
ATOM 827 C CA . PRO A 1 100 ? 14.072 -22.915 4.864 1.00 59.50 100 PRO A CA 1
ATOM 828 C C . PRO A 1 100 ? 15.331 -23.574 5.394 1.00 59.50 100 PRO A C 1
ATOM 830 O O . PRO A 1 100 ? 15.669 -24.663 4.928 1.00 59.50 100 PRO A O 1
ATOM 833 N N . ALA A 1 101 ? 16.063 -22.864 6.260 1.00 61.41 101 ALA A N 1
ATOM 834 C CA . ALA A 1 101 ? 17.335 -23.325 6.778 1.00 61.41 101 ALA A CA 1
ATOM 835 C C . ALA A 1 101 ? 17.097 -24.738 7.293 1.00 61.41 101 ALA A C 1
ATOM 837 O O . ALA A 1 101 ? 16.415 -24.933 8.304 1.00 61.41 101 ALA A O 1
ATOM 838 N N . HIS A 1 102 ? 17.567 -25.726 6.527 1.00 57.47 102 HIS A N 1
ATOM 839 C CA . HIS A 1 102 ? 17.535 -27.104 6.941 1.00 57.47 102 HIS A CA 1
ATOM 840 C C . HIS A 1 102 ? 18.304 -27.087 8.245 1.00 57.47 102 HIS A C 1
ATOM 842 O O . HIS A 1 102 ? 19.517 -26.888 8.266 1.00 57.47 102 HIS A O 1
ATOM 848 N N . THR A 1 103 ? 17.566 -27.208 9.342 1.00 56.28 103 THR A N 1
ATOM 849 C CA . THR A 1 103 ? 18.130 -27.447 10.654 1.00 56.28 103 THR A CA 1
ATOM 850 C C . THR A 1 103 ? 18.638 -28.882 10.599 1.00 56.28 103 THR A C 1
ATOM 852 O O . THR A 1 103 ? 18.063 -29.795 11.175 1.00 56.28 103 THR A O 1
ATOM 855 N N . HIS A 1 104 ? 19.704 -29.108 9.835 1.00 58.28 104 HIS A N 1
ATOM 856 C CA . HIS A 1 104 ? 20.723 -30.005 10.302 1.00 58.28 104 HIS A CA 1
ATOM 857 C C . HIS A 1 104 ? 21.428 -29.194 11.370 1.00 58.28 104 HIS A C 1
ATOM 859 O O . HIS A 1 104 ? 22.228 -28.305 11.076 1.00 58.28 104 HIS A O 1
ATOM 865 N N . SER A 1 105 ? 21.068 -29.434 12.624 1.00 56.62 105 SER A N 1
ATOM 866 C CA . SER A 1 105 ? 21.980 -29.140 13.711 1.00 56.62 105 SER A CA 1
ATOM 867 C C . SER A 1 105 ? 23.234 -29.969 13.443 1.00 56.62 105 SER A C 1
ATOM 869 O O . SER A 1 105 ? 23.350 -31.096 13.921 1.00 56.62 105 SER A O 1
ATOM 871 N N . LEU A 1 106 ? 24.153 -29.442 12.632 1.00 63.91 106 LEU A N 1
ATOM 872 C CA . LEU A 1 106 ? 25.533 -29.866 12.718 1.00 63.91 106 LEU A CA 1
ATOM 873 C C . LEU A 1 106 ? 25.898 -29.619 14.181 1.00 63.91 106 LEU A C 1
ATOM 875 O O . LEU A 1 106 ? 25.746 -28.479 14.643 1.00 63.91 106 LEU A O 1
ATOM 879 N N . PRO A 1 107 ? 26.264 -30.660 14.949 1.00 58.09 107 PRO A N 1
ATOM 880 C CA . PRO A 1 107 ? 26.770 -30.434 16.284 1.00 58.09 107 PRO A CA 1
ATOM 881 C C . PRO A 1 107 ? 27.930 -29.463 16.116 1.00 58.09 107 PRO A C 1
ATOM 883 O O . PRO A 1 107 ? 28.872 -29.743 15.373 1.00 58.09 107 PRO A O 1
ATOM 886 N N . GLN A 1 108 ? 27.818 -28.290 16.740 1.00 62.84 108 GLN A N 1
ATOM 887 C CA . GLN A 1 108 ? 28.958 -27.395 16.850 1.00 62.84 108 GLN A CA 1
ATOM 888 C C . GLN A 1 108 ? 30.083 -28.264 17.421 1.00 62.84 108 GLN A C 1
ATOM 890 O O . GLN A 1 108 ? 29.858 -28.875 18.476 1.00 62.84 108 GLN A O 1
ATOM 895 N N . PRO A 1 109 ? 31.240 -28.414 16.747 1.00 58.38 109 PRO A N 1
ATOM 896 C CA . PRO A 1 109 ? 32.375 -29.006 17.419 1.00 58.38 109 PRO A CA 1
ATOM 897 C C . PRO A 1 109 ? 32.591 -28.114 18.635 1.00 58.38 109 PRO A C 1
ATOM 899 O O . PRO A 1 109 ? 32.839 -26.918 18.502 1.00 58.38 109 PRO A O 1
ATOM 902 N N . HIS A 1 110 ? 32.361 -28.668 19.823 1.00 54.94 110 HIS A N 1
ATOM 903 C CA . HIS A 1 110 ? 32.743 -28.017 21.058 1.00 54.94 110 HIS A CA 1
ATOM 904 C C . HIS A 1 110 ? 34.211 -27.667 20.861 1.00 54.94 110 HIS A C 1
ATOM 906 O O . HIS A 1 110 ? 35.043 -28.547 20.641 1.00 54.94 110 HIS A O 1
ATOM 912 N N . THR A 1 111 ? 34.507 -26.376 20.801 1.00 56.81 111 THR A N 1
ATOM 913 C CA . THR A 1 111 ? 35.875 -25.905 20.687 1.00 56.81 111 THR A CA 1
ATOM 914 C C . THR A 1 111 ? 36.569 -26.320 21.973 1.00 56.81 111 THR A C 1
ATOM 916 O O . THR A 1 111 ? 36.506 -25.629 22.987 1.00 56.81 111 THR A O 1
ATOM 919 N N . THR A 1 112 ? 37.171 -27.506 21.956 1.00 55.72 112 THR A N 1
ATOM 920 C CA . THR A 1 112 ? 38.125 -27.946 22.959 1.00 55.72 112 THR A CA 1
ATOM 921 C C . THR A 1 112 ? 39.206 -26.886 22.992 1.00 55.72 112 THR A C 1
ATOM 923 O O . THR A 1 112 ? 39.886 -26.648 21.996 1.00 55.72 112 THR A O 1
ATOM 926 N N . HIS A 1 113 ? 39.311 -26.217 24.134 1.00 59.53 113 HIS A N 1
ATOM 927 C CA . HIS A 1 113 ? 40.396 -25.324 24.489 1.00 59.53 113 HIS A CA 1
ATOM 928 C C . HIS A 1 113 ? 41.745 -25.925 24.056 1.00 59.53 113 HIS A C 1
ATOM 930 O O . HIS A 1 113 ? 42.273 -26.807 24.729 1.00 59.53 113 HIS A O 1
ATOM 936 N N . SER A 1 114 ? 42.322 -25.451 22.951 1.00 54.66 114 SER A N 1
ATOM 937 C CA . SER A 1 114 ? 43.722 -25.709 22.624 1.00 54.66 114 SER A CA 1
ATOM 938 C C . SER A 1 114 ? 44.532 -24.459 22.944 1.00 54.66 114 SER A C 1
ATOM 940 O O . SER A 1 114 ? 44.496 -23.469 22.214 1.00 54.66 114 SER A O 1
ATOM 942 N N . LEU A 1 115 ? 45.236 -24.535 24.074 1.00 62.88 115 LEU A N 1
ATOM 943 C CA . LEU A 1 115 ? 46.420 -23.755 24.420 1.00 62.88 115 LEU A CA 1
ATOM 944 C C . LEU A 1 115 ? 47.271 -23.450 23.174 1.00 62.88 115 LEU A C 1
ATOM 946 O O . LEU A 1 115 ? 47.929 -24.341 22.644 1.00 62.88 115 LEU A O 1
ATOM 950 N N . PHE A 1 116 ? 47.340 -22.188 22.766 1.00 61.00 116 PHE A N 1
ATOM 951 C CA . PHE A 1 116 ? 48.526 -21.658 22.099 1.00 61.00 116 PHE A CA 1
ATOM 952 C C . PHE A 1 116 ? 48.769 -20.243 22.647 1.00 61.00 116 PHE A C 1
ATOM 954 O O . PHE A 1 116 ? 47.840 -19.433 22.637 1.00 61.00 116 PHE A O 1
ATOM 961 N N . PRO A 1 117 ? 49.952 -19.951 23.222 1.00 67.31 117 PRO A N 1
ATOM 962 C CA . PRO A 1 117 ? 50.224 -18.654 23.837 1.00 67.31 117 PRO A CA 1
ATOM 963 C C . PRO A 1 117 ? 50.290 -17.529 22.786 1.00 67.31 117 PRO A C 1
ATOM 965 O O . PRO A 1 117 ? 50.595 -17.795 21.620 1.00 67.31 117 PRO A O 1
ATOM 968 N N . PRO A 1 118 ? 50.030 -16.268 23.180 1.00 65.19 118 PRO A N 1
ATOM 969 C CA . PRO A 1 118 ? 50.016 -15.134 22.261 1.00 65.19 118 PRO A CA 1
ATOM 970 C C . PRO A 1 118 ? 51.424 -14.835 21.724 1.00 65.19 118 PRO A C 1
ATOM 972 O O . PRO A 1 118 ? 52.351 -14.575 22.491 1.00 65.19 118 PRO A O 1
ATOM 975 N N . GLY A 1 119 ? 51.578 -14.858 20.397 1.00 64.94 119 GLY A N 1
ATOM 976 C CA . GLY A 1 119 ? 52.788 -14.410 19.703 1.00 64.94 119 GLY A CA 1
ATOM 977 C C . GLY A 1 119 ? 52.828 -12.879 19.542 1.00 64.94 119 GLY A C 1
ATOM 978 O O . GLY A 1 119 ? 51.771 -12.261 19.402 1.00 64.94 119 GLY A O 1
ATOM 979 N N . PRO A 1 120 ? 54.019 -12.250 19.587 1.00 67.12 120 PRO A N 1
ATOM 980 C CA . PRO A 1 120 ? 54.172 -10.796 19.663 1.00 67.12 120 PRO A CA 1
ATOM 981 C C . PRO A 1 120 ? 53.828 -10.061 18.348 1.00 67.12 120 PRO A C 1
ATOM 983 O O . PRO A 1 120 ? 53.827 -10.668 17.276 1.00 67.12 120 PRO A O 1
ATOM 986 N N . PRO A 1 121 ? 53.567 -8.738 18.409 1.00 65.00 121 PRO A N 1
ATOM 987 C CA . PRO A 1 121 ? 52.993 -7.974 17.308 1.00 65.00 121 PRO A CA 1
ATOM 988 C C . PRO A 1 121 ? 54.073 -7.361 16.405 1.00 65.00 121 PRO A C 1
ATOM 990 O O . PRO A 1 121 ? 54.916 -6.611 16.894 1.00 65.00 121 PRO A O 1
ATOM 993 N N . ARG A 1 122 ? 54.014 -7.601 15.0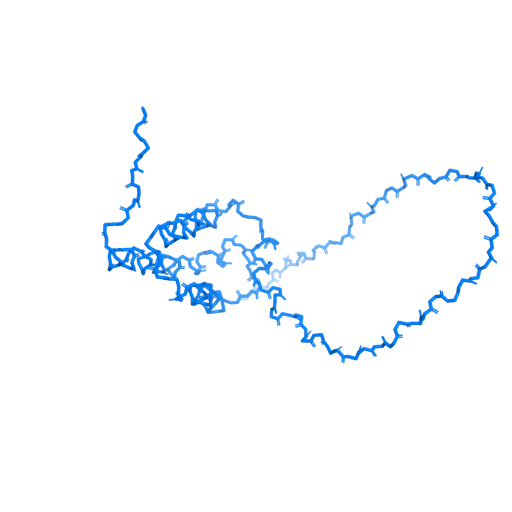86 1.00 47.84 122 ARG A N 1
ATOM 994 C CA . ARG A 1 122 ? 54.474 -6.654 14.043 1.00 47.84 122 ARG A CA 1
ATOM 995 C C . ARG A 1 122 ? 54.301 -7.222 12.632 1.00 47.84 122 ARG A C 1
ATOM 997 O O . ARG A 1 122 ? 54.963 -8.194 12.296 1.00 47.84 122 ARG A O 1
ATOM 1004 N N . ALA A 1 123 ? 53.493 -6.559 11.808 1.00 42.03 123 ALA A N 1
ATOM 1005 C CA . ALA A 1 123 ? 53.879 -6.054 10.483 1.00 42.03 123 ALA A CA 1
ATOM 1006 C C . ALA A 1 123 ? 52.658 -5.400 9.814 1.00 42.03 123 ALA A C 1
ATOM 1008 O O . ALA A 1 123 ? 51.539 -5.894 9.921 1.00 42.03 123 ALA A O 1
ATOM 1009 N N . GLU A 1 124 ? 52.895 -4.256 9.181 1.00 55.50 124 GLU A N 1
ATOM 1010 C CA . GLU A 1 124 ? 51.929 -3.403 8.493 1.00 55.50 124 GLU A CA 1
ATOM 1011 C C . GLU A 1 124 ? 51.054 -4.162 7.486 1.00 55.50 124 GLU A C 1
ATOM 1013 O O . GLU A 1 124 ? 51.563 -4.809 6.574 1.00 55.50 124 GLU A O 1
ATOM 1018 N N . LEU A 1 125 ? 49.730 -4.007 7.593 1.00 49.19 125 LEU A N 1
ATOM 1019 C CA . LEU A 1 125 ? 48.822 -4.280 6.483 1.00 49.19 125 LEU A CA 1
ATOM 1020 C C . LEU A 1 125 ? 48.366 -2.946 5.904 1.00 49.19 125 LEU A C 1
ATOM 1022 O O . LEU A 1 125 ? 47.514 -2.245 6.448 1.00 49.19 125 LEU A O 1
ATOM 1026 N N . VAL A 1 126 ? 49.013 -2.605 4.796 1.00 47.62 126 VAL A N 1
ATOM 1027 C CA . VAL A 1 126 ? 48.600 -1.586 3.840 1.00 47.62 126 VAL A CA 1
ATOM 1028 C C . VAL A 1 126 ? 47.141 -1.851 3.463 1.00 47.62 126 VAL A C 1
ATOM 1030 O O . VAL A 1 126 ? 46.820 -2.909 2.922 1.00 47.62 126 VAL A O 1
ATOM 1033 N N . TYR A 1 127 ? 46.257 -0.892 3.744 1.00 44.28 127 TYR A N 1
ATOM 1034 C CA . TYR A 1 127 ? 44.918 -0.847 3.160 1.00 44.28 127 TYR A CA 1
ATOM 1035 C C . TYR A 1 127 ? 45.070 -0.606 1.653 1.00 44.28 127 TYR A C 1
ATOM 1037 O O . TYR A 1 127 ? 45.143 0.530 1.198 1.00 44.28 127 TYR A O 1
ATOM 1045 N N . GLY A 1 128 ? 45.201 -1.690 0.892 1.00 41.25 128 GLY A N 1
ATOM 1046 C CA . GLY A 1 128 ? 45.189 -1.680 -0.563 1.00 41.25 128 GLY A CA 1
ATOM 1047 C C . GLY A 1 128 ? 43.768 -1.877 -1.074 1.00 41.25 128 GLY A C 1
ATOM 1048 O O . GLY A 1 128 ? 43.242 -2.982 -1.008 1.00 41.25 128 GLY A O 1
ATOM 1049 N N . GLU A 1 129 ? 43.168 -0.779 -1.528 1.00 46.56 129 GLU A N 1
ATOM 1050 C CA . GLU A 1 129 ? 42.314 -0.660 -2.718 1.00 46.56 129 GLU A CA 1
ATOM 1051 C C . GLU A 1 129 ? 41.421 -1.863 -3.087 1.00 46.56 129 GLU A C 1
ATOM 1053 O O . GLU A 1 129 ? 41.866 -2.884 -3.609 1.00 46.56 129 GLU A O 1
ATOM 1058 N N . ILE A 1 130 ? 40.111 -1.674 -2.921 1.00 46.34 130 ILE A N 1
ATOM 1059 C CA . ILE A 1 130 ? 39.050 -2.529 -3.467 1.00 46.34 130 ILE A CA 1
ATOM 1060 C C . ILE A 1 130 ? 38.924 -2.244 -4.979 1.00 46.34 130 ILE A C 1
ATOM 1062 O O . ILE A 1 130 ? 38.515 -1.137 -5.338 1.00 46.34 130 ILE A O 1
ATOM 1066 N N . PRO A 1 131 ? 39.191 -3.193 -5.900 1.00 43.41 131 PRO A N 1
ATOM 1067 C CA . PRO A 1 131 ? 38.952 -2.957 -7.319 1.00 43.41 131 PRO A CA 1
ATOM 1068 C C . PRO A 1 131 ? 37.466 -3.142 -7.661 1.00 43.41 131 PRO A C 1
ATOM 1070 O O . PRO A 1 131 ? 36.970 -4.247 -7.880 1.00 43.41 131 PRO A O 1
ATOM 1073 N N . VAL A 1 132 ? 36.754 -2.018 -7.750 1.00 48.94 132 VAL A N 1
ATOM 1074 C CA . VAL A 1 132 ? 35.406 -1.911 -8.322 1.00 48.94 132 VAL A CA 1
ATOM 1075 C C . VAL A 1 132 ? 35.512 -1.991 -9.849 1.00 48.94 132 VAL A C 1
ATOM 1077 O O . VAL A 1 132 ? 35.813 -0.991 -10.500 1.00 48.94 132 VAL A O 1
ATOM 1080 N N . ARG A 1 133 ? 35.291 -3.165 -10.458 1.00 39.78 133 ARG A N 1
ATOM 1081 C CA . ARG A 1 133 ? 35.056 -3.244 -11.913 1.00 39.78 133 ARG A CA 1
ATOM 1082 C C . ARG A 1 133 ? 34.436 -4.568 -12.354 1.00 39.78 133 ARG A C 1
ATOM 1084 O O . ARG A 1 133 ? 35.158 -5.503 -12.678 1.00 39.78 133 ARG A O 1
ATOM 1091 N N . ILE A 1 134 ? 33.114 -4.610 -12.512 1.00 38.44 134 ILE A N 1
ATOM 1092 C CA . ILE A 1 134 ? 32.506 -5.504 -13.508 1.00 38.44 134 ILE A CA 1
ATOM 1093 C C . ILE A 1 134 ? 31.550 -4.678 -14.368 1.00 38.44 134 ILE A C 1
ATOM 1095 O O . ILE A 1 134 ? 30.632 -4.026 -13.882 1.00 38.44 134 ILE A O 1
ATOM 1099 N N . ARG A 1 135 ? 31.899 -4.641 -15.656 1.00 38.56 135 ARG A N 1
ATOM 1100 C CA . ARG A 1 135 ? 31.282 -3.897 -16.753 1.00 38.56 135 ARG A CA 1
ATOM 1101 C C . ARG A 1 135 ? 29.941 -4.520 -17.144 1.00 38.56 135 ARG A C 1
ATOM 1103 O O . ARG A 1 135 ? 29.863 -5.728 -17.335 1.00 38.56 135 ARG A O 1
ATOM 1110 N N . ILE A 1 136 ? 28.952 -3.664 -17.376 1.00 35.44 136 ILE A N 1
ATOM 1111 C CA . ILE A 1 136 ? 27.776 -3.952 -18.205 1.00 35.44 136 ILE A CA 1
ATOM 1112 C C . ILE A 1 136 ? 28.244 -4.065 -19.668 1.00 35.44 136 ILE A C 1
ATOM 1114 O O . ILE A 1 136 ? 28.950 -3.160 -20.126 1.00 35.44 136 ILE A O 1
ATOM 1118 N N . PRO A 1 137 ? 27.867 -5.107 -20.426 1.00 40.09 137 PRO A N 1
ATOM 1119 C CA . PRO A 1 137 ? 27.911 -5.052 -21.878 1.00 40.09 137 PRO A CA 1
ATOM 1120 C C . PRO A 1 137 ? 26.649 -4.350 -22.402 1.00 40.09 137 PRO A C 1
ATOM 1122 O O . PRO A 1 137 ? 25.548 -4.889 -22.352 1.00 40.09 137 PRO A O 1
ATOM 1125 N N . ILE A 1 138 ? 26.825 -3.118 -22.881 1.00 38.66 138 ILE A N 1
ATOM 1126 C CA . ILE A 1 138 ? 25.930 -2.495 -23.859 1.00 38.66 138 ILE A CA 1
ATOM 1127 C C . ILE A 1 138 ? 26.327 -3.105 -25.199 1.00 38.66 138 ILE A C 1
ATOM 1129 O O . ILE A 1 138 ? 27.455 -2.877 -25.635 1.00 38.66 138 ILE A O 1
ATOM 1133 N N . ASP A 1 139 ? 25.436 -3.865 -25.831 1.00 39.25 139 ASP A N 1
ATOM 1134 C CA . ASP A 1 139 ? 25.563 -4.157 -27.255 1.00 39.25 139 ASP A CA 1
ATOM 1135 C C . ASP A 1 139 ? 24.411 -3.482 -27.995 1.00 39.25 139 ASP A C 1
ATOM 1137 O O . ASP A 1 139 ? 23.230 -3.723 -27.742 1.00 39.25 139 ASP A O 1
ATOM 1141 N N . LEU A 1 140 ? 24.804 -2.537 -28.836 1.00 48.25 140 LEU A N 1
ATOM 1142 C CA . LEU A 1 140 ? 23.968 -1.647 -29.615 1.00 48.25 140 LEU A CA 1
ATOM 1143 C C . LEU A 1 140 ? 24.491 -1.811 -31.040 1.00 48.25 140 LEU A C 1
ATOM 1145 O O . LEU A 1 140 ? 25.358 -1.058 -31.472 1.00 48.25 140 LEU A O 1
ATOM 1149 N N . GLN A 1 141 ? 24.009 -2.835 -31.747 1.00 45.03 141 GLN A N 1
ATOM 1150 C CA . GLN A 1 141 ? 24.183 -2.952 -33.192 1.00 45.03 141 GLN A CA 1
ATOM 1151 C C . GLN A 1 141 ? 22.875 -3.351 -33.880 1.00 45.03 141 GLN A C 1
ATOM 1153 O O . GLN A 1 141 ? 22.302 -4.415 -33.667 1.00 45.03 141 GLN A O 1
ATOM 1158 N N . GLN A 1 142 ? 22.431 -2.394 -34.690 1.00 38.34 142 GLN A N 1
ATOM 1159 C CA . GLN A 1 142 ? 21.597 -2.467 -35.883 1.00 38.34 142 GLN A CA 1
ATOM 1160 C C . GLN A 1 142 ? 21.416 -3.861 -36.506 1.00 38.34 142 GLN A C 1
ATOM 1162 O O . GLN A 1 142 ? 22.384 -4.511 -36.883 1.00 38.34 142 GLN A O 1
ATOM 1167 N N . THR A 1 143 ? 20.163 -4.207 -36.804 1.00 42.75 143 THR A N 1
ATOM 1168 C CA . THR A 1 143 ? 19.822 -4.748 -38.125 1.00 42.75 143 THR A CA 1
ATOM 1169 C C . THR A 1 143 ? 18.605 -3.992 -38.640 1.00 42.75 143 THR A C 1
ATOM 1171 O O . THR A 1 143 ? 17.506 -4.079 -38.100 1.00 42.75 143 THR A O 1
ATOM 1174 N N . GLU A 1 144 ? 18.861 -3.167 -39.646 1.00 43.62 144 GLU A N 1
ATOM 1175 C CA . GLU A 1 144 ? 17.870 -2.774 -40.633 1.00 43.62 144 GLU A CA 1
ATOM 1176 C C . GLU A 1 144 ? 17.474 -4.021 -41.436 1.00 43.62 144 GLU A C 1
ATOM 1178 O O . GLU A 1 144 ? 18.352 -4.782 -41.848 1.00 43.62 144 GLU A O 1
ATOM 1183 N N . CYS A 1 145 ? 16.168 -4.195 -41.636 1.00 39.09 145 CYS A N 1
ATOM 1184 C CA . CYS A 1 145 ? 15.511 -4.768 -42.811 1.00 39.09 145 CYS A CA 1
ATOM 1185 C C . CYS A 1 145 ? 14.109 -4.154 -42.872 1.00 39.09 145 CYS A C 1
ATOM 1187 O O . CYS A 1 145 ? 13.419 -4.187 -41.825 1.00 39.09 145 CYS A O 1
#

Organism: Puccinia triticina (isolate 1-1 / race 1 (BBBD)) (NCBI:txid630390)

Secondary structure (DSSP, 8-state):
--------SSHHHHHHHHHHHHHHHHHHHHHHHHHTT-SS-HHHHHHHHHHHHHHTTT---HHHHHHHHHHHHHHHHHHHTT-S-HHHHHHHHHHHHS-------PPP--------PPPPP------------------------

Radius of gyration: 25.12 Å; chains: 1; bounding box: 69×55×67 Å

Sequence (145 aa):
MLINNHSSPTLAVAQARSRSLYRDWYRAAPEICQLYALDVPYPTLRAKIRQIFDRYAHVKDIQAIDVLIAKSHMEYQEFVNVWKMPSQVMRYFESEQVPPAHTHSLPQPHTTHSLFPPGPPRAELVYGEIPVRIRIPIDLQQTEC

InterPro domains:
  IPR016488 NADH dehydrogenase [ubiquinone] (complex I), alpha subcomplex, subunit 6 [PTHR12964] (7-97)
  IPR045299 NDUFA6, LYR domain [cd20266] (11-84)

pLDDT: mean 77.03, std 20.83, range [35.44, 97.38]